Protein AF-A0A5Q2V7S7-F1 (afdb_monomer_lite)

pLDDT: mean 82.9, std 16.87, range [45.28, 97.31]

Foldseek 3Di:
DDDDDLVRVLVVLVVVLVVLVVVLVVDDPPHDPVSNVVSVVSNVVSPCVSVVSVCVVVVVPDDDPPDDPPDD

Organism: Serratia proteamaculans (NCBI:txid28151)

Structure (mmCIF, N/CA/C/O backbone):
data_AF-A0A5Q2V7S7-F1
#
_entry.id   AF-A0A5Q2V7S7-F1
#
loop_
_atom_site.group_PDB
_atom_site.id
_atom_site.type_symbol
_atom_site.label_atom_id
_atom_site.label_alt_id
_atom_site.label_comp_id
_atom_site.label_asym_id
_atom_site.label_entity_id
_atom_site.label_seq_id
_atom_site.pdbx_PDB_ins_code
_atom_site.Cartn_x
_atom_site.Cartn_y
_atom_site.Cartn_z
_atom_site.occupancy
_atom_site.B_iso_or_equiv
_atom_site.auth_seq_id
_atom_site.auth_comp_id
_atom_site.auth_asym_id
_atom_site.auth_atom_id
_atom_site.pdbx_PDB_model_num
ATOM 1 N N . MET A 1 1 ? 5.799 1.319 23.680 1.00 51.28 1 MET A N 1
ATOM 2 C CA . MET A 1 1 ? 4.895 1.928 22.676 1.00 51.28 1 MET A CA 1
ATOM 3 C C . MET A 1 1 ? 3.466 1.788 23.171 1.00 51.28 1 MET A C 1
ATOM 5 O O . MET A 1 1 ? 3.139 0.728 23.687 1.00 51.28 1 MET A O 1
ATOM 9 N N . LYS A 1 2 ? 2.643 2.839 23.079 1.00 68.56 2 LYS A N 1
ATOM 10 C CA . LYS A 1 2 ? 1.203 2.732 23.370 1.00 68.56 2 LYS A CA 1
ATOM 11 C C . LYS A 1 2 ? 0.486 2.120 22.157 1.00 68.56 2 LYS A C 1
ATOM 13 O O . LYS A 1 2 ? 0.909 2.415 21.038 1.00 68.56 2 LYS A O 1
ATOM 18 N N . PRO A 1 3 ? -0.554 1.290 22.357 1.00 72.75 3 PRO A N 1
ATOM 19 C CA . PRO A 1 3 ? -1.353 0.775 21.253 1.00 72.75 3 PRO A CA 1
ATOM 20 C C . PRO A 1 3 ? -2.013 1.946 20.519 1.00 72.75 3 PRO A C 1
ATOM 22 O O . PRO A 1 3 ? -2.558 2.859 21.143 1.00 72.75 3 PRO A O 1
ATOM 25 N N . MET A 1 4 ? -1.898 1.940 19.196 1.00 78.38 4 MET A N 1
ATOM 26 C CA . MET A 1 4 ? -2.489 2.954 18.330 1.00 78.38 4 MET A CA 1
ATOM 27 C C . MET A 1 4 ? -4.007 2.756 18.265 1.00 78.38 4 MET A C 1
ATOM 29 O O . MET A 1 4 ? -4.475 1.618 18.279 1.00 78.38 4 MET A O 1
ATOM 33 N N . GLN A 1 5 ? -4.783 3.844 18.208 1.00 86.12 5 GLN A N 1
ATOM 34 C CA . GLN A 1 5 ? -6.227 3.721 17.999 1.00 86.12 5 GLN A CA 1
ATOM 35 C C . GLN A 1 5 ? -6.494 3.132 16.608 1.00 86.12 5 GLN A C 1
ATOM 37 O O . GLN A 1 5 ? -5.719 3.337 15.671 1.00 86.12 5 GLN A O 1
ATOM 42 N N . LEU A 1 6 ? -7.603 2.407 16.457 1.00 83.19 6 LEU A N 1
ATOM 43 C CA . LEU A 1 6 ? -8.000 1.822 15.169 1.00 83.19 6 LEU A CA 1
ATOM 44 C C . LEU A 1 6 ? -8.136 2.887 14.075 1.00 83.19 6 LEU A C 1
ATOM 46 O O . LEU A 1 6 ? -7.676 2.673 12.959 1.00 83.19 6 LEU A O 1
ATOM 50 N N . ILE A 1 7 ? -8.677 4.057 14.425 1.00 85.25 7 ILE A N 1
ATOM 51 C CA . ILE A 1 7 ? -8.819 5.205 13.519 1.00 85.25 7 ILE A CA 1
ATOM 52 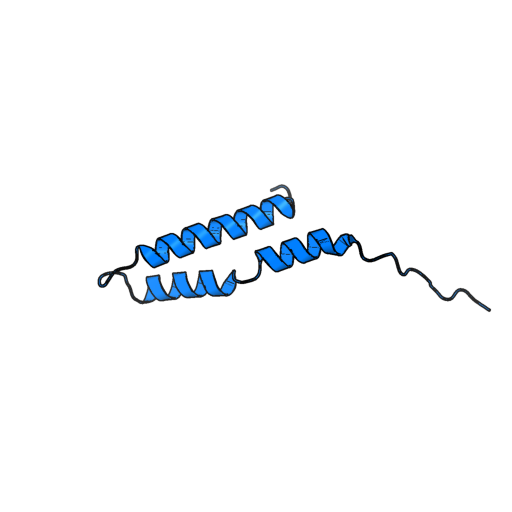C C . ILE A 1 7 ? -7.448 5.724 13.068 1.00 85.25 7 ILE A C 1
ATOM 54 O O . ILE A 1 7 ? -7.209 5.871 11.872 1.00 85.25 7 ILE A O 1
ATOM 58 N N . ASP A 1 8 ? -6.516 5.931 14.002 1.00 87.69 8 ASP A N 1
ATOM 59 C CA . ASP A 1 8 ? -5.146 6.345 13.670 1.00 87.69 8 ASP A CA 1
ATOM 60 C C . ASP A 1 8 ? -4.434 5.301 12.798 1.00 87.69 8 ASP A C 1
ATOM 62 O O . ASP A 1 8 ? -3.687 5.643 11.880 1.00 87.69 8 ASP A O 1
ATOM 66 N N . THR A 1 9 ? -4.686 4.016 13.060 1.00 88.50 9 THR A N 1
ATOM 67 C CA . THR A 1 9 ? -4.131 2.906 12.278 1.00 88.50 9 THR A CA 1
ATOM 68 C C . THR A 1 9 ? -4.674 2.929 10.851 1.00 88.50 9 THR A C 1
ATOM 70 O O . THR A 1 9 ? -3.881 2.868 9.914 1.00 88.50 9 THR A O 1
ATOM 73 N N . GLN A 1 10 ? -5.990 3.097 10.674 1.00 91.56 10 GLN A N 1
ATOM 74 C CA . GLN A 1 10 ? -6.628 3.221 9.360 1.00 91.56 10 GLN A CA 1
ATOM 75 C C . GLN A 1 10 ? -6.017 4.378 8.560 1.00 91.56 10 GLN A C 1
ATOM 77 O O . GLN A 1 10 ? -5.496 4.160 7.467 1.00 91.56 10 GLN A O 1
ATOM 82 N N . CYS A 1 11 ? -5.983 5.580 9.146 1.00 92.31 11 CYS A N 1
A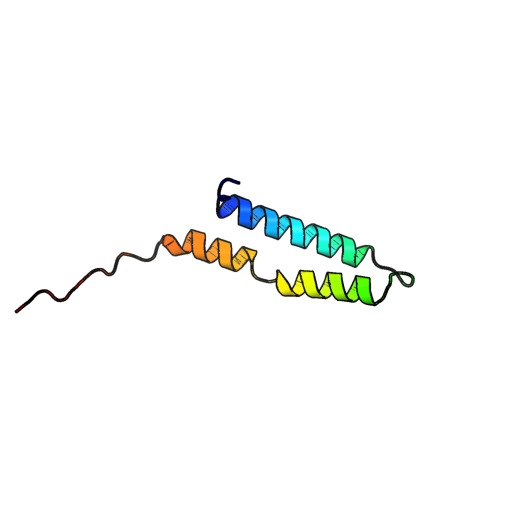TOM 83 C CA . CYS A 1 11 ? -5.447 6.776 8.498 1.00 92.31 11 CYS A CA 1
ATOM 84 C C . CYS A 1 11 ? -3.991 6.598 8.050 1.00 92.31 11 CYS A C 1
ATOM 86 O O . CYS A 1 11 ? -3.595 7.114 7.006 1.00 92.31 11 CYS A O 1
ATOM 88 N N . ARG A 1 12 ? -3.167 5.890 8.833 1.00 93.94 12 ARG A N 1
ATOM 89 C CA . ARG A 1 12 ? -1.764 5.633 8.476 1.00 93.94 12 ARG A CA 1
ATOM 90 C C . ARG A 1 12 ? -1.618 4.630 7.341 1.00 93.94 12 ARG A C 1
ATOM 92 O O . ARG A 1 12 ? -0.710 4.797 6.533 1.00 93.94 12 ARG A O 1
ATOM 99 N N . VAL A 1 13 ? -2.482 3.617 7.271 1.00 94.38 13 VAL A N 1
ATOM 100 C CA . VAL A 1 13 ? -2.490 2.673 6.144 1.00 94.38 13 VAL A CA 1
ATOM 101 C C . VAL A 1 13 ? -2.907 3.392 4.860 1.00 94.38 13 VAL A C 1
ATOM 103 O O . VAL A 1 13 ? -2.210 3.262 3.857 1.00 94.38 13 VAL A O 1
ATOM 106 N N . GLU A 1 14 ? -3.952 4.226 4.910 1.00 94.88 14 GLU A N 1
ATOM 107 C CA . GLU A 1 14 ? -4.392 5.042 3.764 1.00 94.88 14 GLU A CA 1
ATOM 108 C C . GLU A 1 14 ? -3.262 5.966 3.271 1.00 94.88 14 GLU A C 1
ATOM 110 O O . GLU A 1 14 ? -2.955 6.012 2.078 1.00 94.88 14 GLU A O 1
ATOM 115 N N . GLN A 1 15 ? -2.563 6.641 4.191 1.00 95.75 15 GLN A N 1
ATOM 116 C CA . GLN A 1 15 ? -1.399 7.470 3.855 1.00 95.75 15 GLN A CA 1
ATOM 117 C C . GLN A 1 15 ? -0.252 6.659 3.239 1.00 95.75 15 GLN A C 1
ATOM 119 O O . GLN A 1 15 ? 0.338 7.088 2.249 1.00 95.75 15 GLN A O 1
ATOM 124 N N . ALA A 1 16 ? 0.065 5.486 3.796 1.00 96.50 16 ALA A N 1
ATOM 125 C CA . ALA A 1 16 ? 1.123 4.629 3.271 1.00 96.50 16 ALA A CA 1
ATOM 126 C C . ALA A 1 16 ? 0.810 4.160 1.843 1.00 96.50 16 ALA A C 1
ATOM 128 O O . ALA A 1 16 ? 1.680 4.219 0.977 1.00 96.50 16 ALA A O 1
ATOM 129 N N . GLN A 1 17 ? -0.436 3.763 1.571 1.00 95.19 17 GLN A N 1
ATOM 130 C CA . GLN A 1 17 ? -0.865 3.395 0.222 1.00 95.19 17 GLN A CA 1
ATOM 131 C C . GLN A 1 17 ? -0.747 4.563 -0.756 1.00 95.19 17 GLN A C 1
ATOM 133 O O . GLN A 1 17 ? -0.300 4.358 -1.882 1.00 95.19 17 GLN A O 1
ATOM 138 N N . GLN A 1 18 ? -1.090 5.783 -0.336 1.00 96.12 18 GLN A N 1
ATOM 139 C CA . GLN A 1 18 ? -0.943 6.959 -1.190 1.00 96.12 18 GLN A CA 1
ATOM 140 C C . GLN A 1 18 ? 0.525 7.237 -1.534 1.00 96.12 18 GLN A C 1
ATOM 142 O O . GLN A 1 18 ? 0.849 7.492 -2.691 1.00 96.12 18 GLN A O 1
ATOM 147 N N . ILE A 1 19 ? 1.425 7.131 -0.553 1.00 97.19 19 ILE A N 1
ATOM 148 C CA . ILE A 1 19 ? 2.869 7.295 -0.772 1.00 97.19 19 ILE A CA 1
ATOM 149 C C . ILE A 1 19 ? 3.401 6.217 -1.723 1.00 97.19 19 ILE A C 1
ATOM 151 O O . ILE A 1 19 ? 4.154 6.531 -2.640 1.00 97.19 19 ILE A O 1
ATOM 155 N N . LEU A 1 20 ? 2.991 4.958 -1.545 1.00 96.50 20 LEU A N 1
ATOM 156 C CA . LEU A 1 20 ? 3.407 3.861 -2.422 1.00 96.50 20 LEU A CA 1
ATOM 157 C C . LEU A 1 20 ? 2.910 4.049 -3.860 1.00 96.50 20 LEU A C 1
ATOM 159 O O . LEU A 1 20 ? 3.652 3.769 -4.795 1.00 96.50 20 LEU A O 1
ATOM 163 N N . ARG A 1 21 ? 1.687 4.559 -4.051 1.00 94.38 21 ARG A N 1
ATOM 164 C CA . ARG A 1 21 ? 1.156 4.894 -5.383 1.00 94.38 21 ARG A CA 1
ATOM 165 C C . ARG A 1 21 ? 1.975 5.999 -6.049 1.00 94.38 21 ARG A C 1
ATOM 167 O O . ARG A 1 21 ? 2.375 5.824 -7.192 1.00 94.38 21 ARG A O 1
ATOM 174 N N . LEU A 1 22 ? 2.303 7.066 -5.318 1.00 95.94 22 LEU A N 1
ATOM 175 C CA . LEU A 1 22 ? 3.170 8.141 -5.820 1.00 95.94 22 LEU A CA 1
ATOM 176 C C . LEU A 1 22 ? 4.574 7.628 -6.170 1.00 95.94 22 LEU A C 1
ATOM 178 O O . LEU A 1 22 ? 5.153 8.020 -7.180 1.00 95.94 22 LEU A O 1
ATOM 182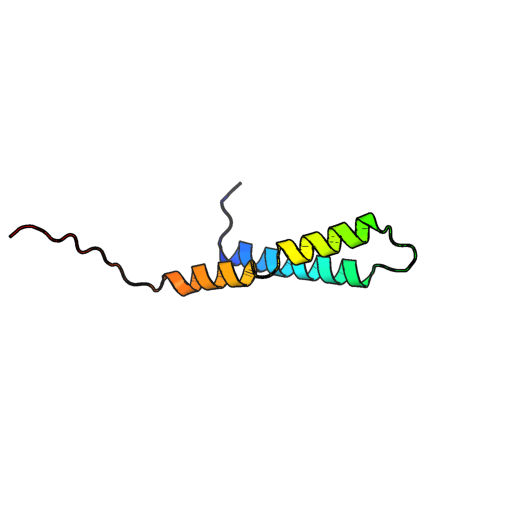 N N . TRP A 1 23 ? 5.124 6.725 -5.355 1.00 95.19 23 TRP A N 1
ATOM 183 C CA . TRP A 1 23 ? 6.407 6.093 -5.651 1.00 95.19 23 TRP A CA 1
ATOM 184 C C . TRP A 1 23 ? 6.318 5.251 -6.929 1.00 95.19 23 TRP A C 1
ATOM 186 O O . TRP A 1 23 ? 7.175 5.374 -7.804 1.00 95.19 23 TRP A O 1
ATOM 196 N N . LEU A 1 24 ? 5.242 4.482 -7.108 1.00 92.81 24 LEU A N 1
ATOM 197 C CA . LEU A 1 24 ? 5.016 3.729 -8.339 1.00 92.81 24 LEU A CA 1
ATOM 198 C C . LEU A 1 24 ? 4.904 4.647 -9.567 1.00 92.81 24 LEU A C 1
ATOM 200 O O . LEU A 1 24 ? 5.486 4.342 -10.603 1.00 92.81 24 LEU A O 1
ATOM 204 N N . GLU A 1 25 ? 4.210 5.780 -9.448 1.00 92.62 25 GLU A N 1
ATOM 205 C CA . GLU A 1 25 ? 4.098 6.793 -10.508 1.00 92.62 25 GLU A CA 1
ATOM 206 C C . GLU A 1 25 ? 5.440 7.466 -10.834 1.00 92.62 25 GLU A C 1
ATOM 208 O O . GLU A 1 25 ? 5.665 7.867 -11.974 1.00 92.62 25 GLU A O 1
ATOM 213 N N . SER A 1 26 ? 6.352 7.566 -9.861 1.00 91.62 26 SER A N 1
ATOM 214 C CA . SER A 1 26 ? 7.706 8.093 -10.076 1.00 91.62 26 SER A CA 1
ATOM 215 C C . SER A 1 26 ? 8.664 7.103 -10.749 1.00 91.62 26 SER A C 1
ATOM 217 O O . SER A 1 26 ? 9.736 7.507 -11.208 1.00 91.62 26 SER A O 1
ATOM 219 N N . CYS A 1 27 ? 8.294 5.818 -10.823 1.00 91.25 27 CYS A N 1
ATOM 220 C CA . CYS A 1 27 ? 9.106 4.807 -11.486 1.00 91.25 27 CYS A CA 1
ATOM 221 C C . CYS A 1 27 ? 9.173 5.089 -12.995 1.00 91.25 27 CYS A C 1
ATOM 223 O O . CYS A 1 27 ? 8.152 5.304 -13.646 1.00 91.25 27 CYS A O 1
ATOM 225 N N . ASN A 1 28 ? 10.370 5.032 -13.570 1.00 90.94 28 ASN A N 1
ATOM 226 C CA . ASN A 1 28 ? 10.614 5.231 -14.998 1.00 90.94 28 ASN A CA 1
ATOM 227 C C . ASN A 1 28 ? 11.396 4.048 -15.595 1.00 90.94 28 ASN A C 1
ATOM 229 O O . ASN A 1 28 ? 11.580 3.016 -14.946 1.00 90.94 28 ASN A O 1
ATOM 233 N N . ASP A 1 29 ? 11.842 4.188 -16.844 1.00 87.88 29 ASP A N 1
ATOM 234 C CA . ASP A 1 29 ? 12.552 3.133 -17.579 1.00 87.88 29 ASP A CA 1
ATOM 235 C C . ASP A 1 29 ? 13.910 2.752 -16.961 1.00 87.88 29 ASP A C 1
ATOM 237 O O . ASP A 1 29 ? 14.417 1.665 -17.222 1.00 87.88 29 ASP A O 1
ATOM 241 N N . ASN A 1 30 ? 14.480 3.614 -16.112 1.00 91.50 30 ASN A N 1
ATOM 242 C CA . ASN A 1 30 ? 15.720 3.353 -15.378 1.00 91.50 30 ASN A CA 1
ATOM 243 C C . ASN A 1 30 ? 15.479 2.814 -13.961 1.00 91.50 30 ASN A C 1
ATOM 245 O O . ASN A 1 30 ? 16.443 2.498 -13.264 1.00 91.50 30 ASN A O 1
ATOM 249 N N . THR A 1 31 ? 14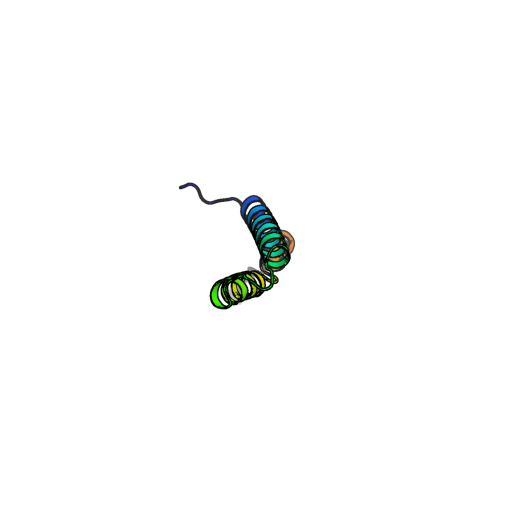.228 2.757 -13.497 1.00 90.44 31 THR A N 1
ATOM 250 C CA . THR A 1 31 ? 13.926 2.227 -12.167 1.00 90.44 31 THR A CA 1
ATOM 251 C C . THR A 1 31 ? 14.135 0.722 -12.154 1.00 90.44 31 THR A C 1
ATOM 253 O O . THR A 1 31 ? 13.661 0.007 -13.039 1.00 90.44 31 THR A O 1
ATOM 256 N N . ASP A 1 32 ? 14.826 0.246 -11.121 1.00 93.69 32 ASP A N 1
ATOM 257 C CA . ASP A 1 32 ? 15.127 -1.164 -10.954 1.00 93.69 32 ASP A CA 1
ATOM 258 C C . ASP A 1 32 ? 13.840 -2.015 -10.942 1.00 93.69 32 ASP A C 1
ATOM 260 O O . ASP A 1 32 ? 12.823 -1.677 -10.324 1.00 93.69 32 ASP A O 1
ATOM 264 N N . GLN A 1 33 ? 13.869 -3.139 -11.661 1.00 93.12 33 GLN A N 1
ATOM 265 C CA . GLN A 1 33 ? 12.703 -4.012 -11.798 1.00 93.12 33 GLN A CA 1
ATOM 266 C C . GLN A 1 33 ? 12.286 -4.613 -10.449 1.00 93.12 33 GLN A C 1
ATOM 268 O O . GLN A 1 33 ? 11.092 -4.834 -10.218 1.00 93.12 33 GLN A O 1
ATOM 273 N N . VAL A 1 34 ? 13.242 -4.879 -9.554 1.00 94.44 34 VAL A N 1
ATOM 274 C CA . VAL A 1 34 ? 12.960 -5.370 -8.205 1.00 94.44 34 VAL A CA 1
ATOM 275 C C . VAL A 1 34 ? 12.275 -4.273 -7.397 1.00 94.44 34 VAL A C 1
ATOM 277 O O . VAL A 1 34 ? 11.252 -4.558 -6.781 1.00 94.44 34 VAL A O 1
ATOM 280 N N . GLU A 1 35 ? 12.747 -3.026 -7.466 1.00 93.69 35 GLU A N 1
ATOM 281 C CA . GLU A 1 35 ? 12.100 -1.876 -6.812 1.00 93.69 35 GLU A CA 1
ATOM 282 C C . GLU A 1 35 ? 10.632 -1.732 -7.242 1.00 93.69 35 GLU A C 1
ATOM 284 O O . GLU A 1 35 ? 9.733 -1.757 -6.397 1.00 93.69 35 GLU A O 1
ATOM 289 N N . ARG A 1 36 ? 10.360 -1.703 -8.555 1.00 92.88 36 ARG A N 1
ATOM 290 C CA . ARG A 1 36 ? 8.983 -1.643 -9.091 1.00 92.88 36 ARG A CA 1
ATOM 291 C C . ARG A 1 36 ? 8.126 -2.805 -8.594 1.00 92.88 36 ARG A C 1
ATOM 293 O O . ARG A 1 36 ? 6.969 -2.618 -8.221 1.00 92.88 36 ARG A O 1
ATOM 300 N N . THR A 1 37 ? 8.697 -4.008 -8.572 1.00 95.38 37 THR A N 1
ATOM 301 C CA . THR A 1 37 ? 8.003 -5.219 -8.115 1.00 95.38 37 THR A CA 1
ATOM 302 C C . THR A 1 37 ? 7.672 -5.139 -6.626 1.00 95.38 37 THR A C 1
ATOM 304 O O . THR A 1 37 ? 6.555 -5.475 -6.234 1.00 95.38 37 THR A O 1
ATOM 307 N N . MET A 1 38 ? 8.601 -4.657 -5.797 1.00 96.25 38 MET A N 1
ATOM 308 C CA . MET A 1 38 ? 8.387 -4.489 -4.360 1.00 96.25 38 MET A CA 1
ATOM 309 C C . MET A 1 38 ? 7.290 -3.463 -4.071 1.00 96.25 38 MET A C 1
ATOM 311 O O . MET A 1 38 ? 6.392 -3.753 -3.283 1.00 96.25 38 MET A O 1
ATOM 315 N N . VAL A 1 39 ? 7.302 -2.307 -4.743 1.00 95.62 39 VAL A N 1
ATOM 316 C CA . VAL A 1 39 ? 6.265 -1.277 -4.566 1.00 95.62 39 VAL A CA 1
ATOM 317 C C . VAL A 1 39 ? 4.886 -1.818 -4.958 1.00 95.62 39 VAL A C 1
ATOM 319 O O . VAL A 1 39 ? 3.938 -1.705 -4.178 1.00 95.62 39 VAL A O 1
ATOM 322 N N . CYS A 1 40 ? 4.769 -2.488 -6.109 1.00 94.31 40 CYS A N 1
ATOM 323 C CA . CYS A 1 40 ? 3.521 -3.136 -6.530 1.00 94.31 40 CYS A CA 1
ATOM 324 C C . CYS A 1 40 ? 3.042 -4.202 -5.532 1.00 94.31 40 CYS A C 1
ATOM 326 O O . CYS A 1 40 ? 1.849 -4.271 -5.218 1.00 94.31 40 CYS A O 1
ATOM 328 N N . ALA A 1 41 ? 3.959 -5.024 -5.013 1.00 97.31 41 ALA A N 1
ATOM 329 C CA . ALA A 1 41 ? 3.638 -6.040 -4.017 1.00 97.31 41 ALA A CA 1
ATOM 330 C C . ALA A 1 41 ? 3.120 -5.403 -2.719 1.00 97.31 41 ALA A C 1
ATOM 332 O O . ALA A 1 41 ? 2.104 -5.846 -2.190 1.00 97.31 41 ALA A O 1
ATOM 333 N N . MET A 1 42 ? 3.751 -4.328 -2.239 1.00 96.88 42 MET A N 1
ATOM 334 C CA . MET A 1 42 ? 3.297 -3.599 -1.050 1.00 96.88 42 MET A CA 1
ATOM 335 C C . MET A 1 42 ? 1.913 -2.974 -1.247 1.00 96.88 42 MET A C 1
ATOM 337 O O . MET A 1 42 ? 1.076 -3.076 -0.356 1.00 96.88 42 MET A O 1
ATOM 341 N N . ILE A 1 43 ? 1.642 -2.372 -2.411 1.00 95.56 43 ILE A N 1
ATOM 342 C CA . ILE A 1 43 ? 0.309 -1.836 -2.734 1.00 95.56 43 ILE A CA 1
ATOM 343 C C . ILE A 1 43 ? -0.739 -2.950 -2.677 1.00 95.56 43 ILE A C 1
ATOM 345 O O . ILE A 1 43 ? -1.773 -2.773 -2.041 1.00 95.56 43 ILE A O 1
ATOM 349 N N . THR A 1 44 ? -0.442 -4.100 -3.288 1.00 95.75 44 THR A N 1
ATOM 350 C CA . THR A 1 44 ? -1.342 -5.262 -3.325 1.00 95.75 44 THR A CA 1
ATOM 351 C C . THR A 1 44 ? -1.599 -5.830 -1.929 1.00 95.75 44 THR A C 1
ATOM 353 O O . THR A 1 44 ? -2.732 -6.154 -1.597 1.00 95.75 44 THR A O 1
ATOM 356 N N . LEU A 1 45 ? -0.569 -5.924 -1.083 1.00 96.69 45 LEU A N 1
ATOM 357 C CA . LEU A 1 45 ? -0.703 -6.421 0.292 1.00 96.69 45 LEU A CA 1
ATOM 358 C C . LEU A 1 45 ? -1.549 -5.505 1.184 1.00 96.69 45 LEU A C 1
ATOM 360 O O . LEU A 1 45 ? -2.158 -5.977 2.140 1.00 96.69 45 LEU A O 1
ATOM 364 N N . LEU A 1 46 ? -1.552 -4.200 0.906 1.00 95.81 46 LEU A N 1
ATOM 365 C CA . LEU A 1 46 ? -2.323 -3.218 1.668 1.00 95.81 46 LEU A CA 1
ATOM 366 C C . LEU A 1 46 ? -3.740 -3.011 1.116 1.00 95.81 46 LEU A C 1
ATOM 368 O O . LEU A 1 46 ? -4.547 -2.338 1.760 1.00 95.81 46 LEU A O 1
ATOM 372 N N . ASP A 1 47 ? -4.049 -3.557 -0.060 1.00 94.56 47 ASP A N 1
ATOM 373 C CA . ASP A 1 47 ? -5.358 -3.425 -0.693 1.00 94.56 47 ASP A CA 1
ATOM 374 C C . ASP A 1 47 ? -6.466 -4.011 0.202 1.00 94.56 47 ASP A C 1
ATOM 376 O O . ASP A 1 47 ? -6.352 -5.121 0.722 1.00 94.56 47 ASP A O 1
ATOM 380 N N . GLY A 1 48 ? -7.517 -3.228 0.458 1.00 91.62 48 GLY A N 1
ATOM 381 C CA . GLY A 1 48 ? -8.637 -3.619 1.323 1.00 91.62 48 GLY A CA 1
ATOM 382 C C . GLY A 1 48 ? -8.362 -3.614 2.836 1.00 91.62 48 GLY A C 1
ATOM 383 O O . GLY A 1 48 ? -9.278 -3.877 3.626 1.00 91.62 48 GLY A O 1
ATOM 384 N N . VAL A 1 49 ? -7.137 -3.308 3.284 1.00 93.69 49 VAL A N 1
ATOM 385 C CA . VAL A 1 49 ? -6.816 -3.198 4.719 1.00 93.69 49 VAL A CA 1
ATOM 386 C C . VAL A 1 49 ? -7.558 -2.025 5.384 1.00 93.69 49 VAL A C 1
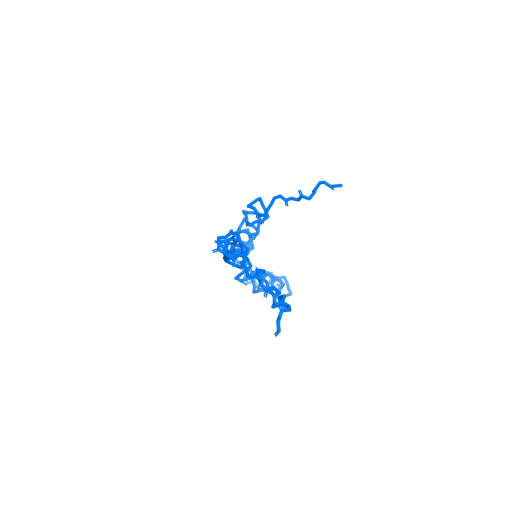ATOM 388 O O . VAL A 1 49 ? -8.187 -2.259 6.423 1.00 93.69 49 VAL A O 1
ATOM 391 N N . PRO A 1 50 ? -7.568 -0.789 4.835 1.00 91.44 50 PRO A N 1
ATOM 392 C CA . PRO A 1 50 ? -8.346 0.312 5.411 1.00 91.44 50 PRO A CA 1
ATOM 393 C C . PRO A 1 50 ? -9.841 0.007 5.516 1.00 91.44 50 PRO A C 1
ATOM 395 O O . PRO A 1 50 ? -10.467 0.292 6.538 1.00 91.44 50 PRO A O 1
ATOM 398 N N . GLU A 1 51 ? -10.415 -0.611 4.485 1.00 89.94 51 GLU A N 1
ATOM 399 C CA . GLU A 1 51 ? -11.822 -1.002 4.417 1.00 89.94 51 GLU A CA 1
ATOM 400 C C . GLU A 1 51 ? -12.157 -2.056 5.472 1.00 89.94 51 GLU A C 1
ATOM 402 O O . GLU A 1 51 ? -13.201 -1.970 6.125 1.00 89.94 51 GLU A O 1
ATOM 407 N N . SER A 1 52 ? -11.257 -3.016 5.695 1.00 89.50 52 SER A N 1
ATOM 408 C CA . SER A 1 52 ? -11.397 -4.024 6.750 1.00 89.50 52 SER A CA 1
ATOM 409 C C . SER A 1 52 ? -11.387 -3.385 8.141 1.00 89.50 52 SER A C 1
ATOM 411 O O . SER A 1 52 ? -12.236 -3.705 8.977 1.00 89.50 52 SER A O 1
ATOM 413 N N . ILE A 1 53 ? -10.488 -2.423 8.381 1.00 89.44 53 ILE A N 1
ATOM 414 C CA . ILE A 1 53 ? -10.432 -1.670 9.644 1.00 89.44 53 ILE A CA 1
ATOM 415 C C . ILE A 1 53 ? -11.711 -0.845 9.841 1.00 89.44 53 ILE A C 1
ATOM 417 O O . ILE A 1 53 ? -12.306 -0.878 10.921 1.00 89.44 53 ILE A O 1
ATOM 421 N N . ARG A 1 54 ? -12.179 -0.150 8.797 1.00 86.19 54 ARG A N 1
ATOM 422 C CA . ARG A 1 54 ? -13.422 0.636 8.825 1.00 86.19 54 ARG A CA 1
ATOM 423 C C . ARG A 1 54 ? -14.639 -0.245 9.095 1.00 86.19 54 ARG A C 1
ATOM 425 O O . ARG A 1 54 ? -15.499 0.124 9.890 1.00 86.19 54 ARG A O 1
ATOM 432 N N . THR A 1 55 ? -14.698 -1.422 8.478 1.00 86.12 55 THR A N 1
ATOM 433 C CA . THR A 1 55 ? -15.770 -2.404 8.688 1.00 86.12 55 THR A CA 1
ATOM 434 C C . THR A 1 55 ? -15.763 -2.930 10.117 1.00 86.12 55 THR A C 1
ATOM 436 O O . THR A 1 55 ? -16.823 -3.019 10.725 1.00 86.12 55 THR A O 1
ATOM 439 N N . PHE A 1 56 ? -14.594 -3.214 10.695 1.00 84.00 56 PHE A N 1
ATOM 440 C CA . PHE A 1 56 ? -14.483 -3.609 12.101 1.00 84.00 56 PHE A CA 1
ATOM 441 C C . PHE A 1 56 ? -14.930 -2.487 13.049 1.00 84.00 56 PHE A C 1
ATOM 443 O O . PHE A 1 56 ? -15.695 -2.726 13.983 1.00 84.00 56 PHE A O 1
ATOM 450 N N . ASN A 1 57 ? -14.504 -1.249 12.781 1.00 79.69 57 ASN A N 1
ATOM 451 C CA . ASN A 1 57 ? -14.894 -0.086 13.573 1.00 79.69 57 ASN A CA 1
ATOM 452 C C . ASN A 1 57 ? -16.415 0.148 13.526 1.00 79.69 57 ASN A C 1
ATOM 454 O O . ASN A 1 57 ? -17.053 0.291 14.566 1.00 79.69 57 ASN A O 1
ATOM 458 N N . ASN A 1 58 ? -17.015 0.101 12.333 1.00 74.31 58 ASN A N 1
ATOM 459 C CA . ASN A 1 58 ? -18.450 0.322 12.128 1.00 74.31 58 ASN A CA 1
ATOM 460 C C . ASN A 1 58 ? -19.305 -0.895 12.551 1.00 74.31 58 ASN A C 1
ATOM 462 O O . ASN A 1 58 ? -20.455 -0.747 12.965 1.00 74.31 58 ASN A O 1
ATOM 466 N N . GLY A 1 59 ? -18.733 -2.100 12.470 1.00 59.28 59 GLY A N 1
ATOM 467 C CA . GLY A 1 59 ? -19.338 -3.395 12.792 1.00 59.28 59 GLY A CA 1
ATOM 468 C C . GLY A 1 59 ? -19.349 -3.747 14.281 1.00 59.28 59 GLY A C 1
ATOM 469 O O . GLY A 1 59 ? -19.933 -4.756 14.663 1.00 59.28 59 GLY A O 1
ATOM 470 N N . SER A 1 60 ? -18.813 -2.886 15.150 1.00 54.28 60 SER A N 1
ATOM 471 C CA . SER A 1 60 ? -19.039 -2.967 16.602 1.00 54.28 60 SER A CA 1
ATOM 472 C C . SER A 1 60 ? -20.505 -2.697 17.013 1.00 54.28 60 SER A C 1
ATOM 474 O O . SER A 1 60 ? -20.857 -2.804 18.185 1.00 54.28 60 SER A O 1
ATOM 476 N N . SER A 1 61 ? -21.390 -2.462 16.034 1.00 48.19 61 SER A N 1
ATOM 477 C CA . SER A 1 61 ? -22.852 -2.435 16.174 1.00 48.19 61 SER A CA 1
ATOM 478 C C . SER A 1 61 ? -23.528 -3.801 15.938 1.00 48.19 61 SER A C 1
ATOM 480 O O . SER A 1 61 ? -24.680 -3.835 15.510 1.00 48.19 61 SER A O 1
ATOM 482 N N . ILE A 1 62 ? -22.859 -4.937 16.178 1.00 49.75 62 ILE A N 1
ATOM 483 C CA . ILE A 1 62 ? -23.553 -6.238 16.243 1.00 49.75 62 ILE A CA 1
ATOM 484 C C . ILE A 1 62 ? -23.989 -6.487 17.699 1.00 49.75 62 ILE A C 1
ATOM 486 O O . ILE A 1 62 ? -23.141 -6.534 18.594 1.00 49.75 62 ILE A O 1
ATOM 490 N N . PRO A 1 63 ? -25.300 -6.637 17.974 1.00 45.91 63 PRO A N 1
ATOM 491 C CA . PRO A 1 63 ? -25.813 -6.793 19.325 1.00 45.91 63 PRO A CA 1
ATOM 492 C C . PRO A 1 63 ? -25.412 -8.135 19.945 1.00 45.91 63 PRO A C 1
ATOM 494 O O . PRO A 1 63 ? -25.504 -9.202 19.342 1.00 45.91 63 PRO A O 1
ATOM 497 N N . ARG A 1 64 ? -25.019 -8.026 21.213 1.00 51.62 64 ARG A N 1
ATOM 498 C CA . ARG A 1 64 ? -24.836 -9.053 22.242 1.00 51.62 64 ARG A CA 1
ATOM 499 C C . ARG A 1 64 ? -25.823 -10.228 22.084 1.00 51.62 64 ARG A C 1
ATOM 501 O O . ARG A 1 64 ? -26.955 -10.139 22.544 1.00 51.62 64 ARG A O 1
ATOM 508 N N . TRP A 1 65 ? -25.384 -11.358 21.529 1.00 48.47 65 TRP A N 1
ATOM 509 C CA . TRP A 1 65 ? -26.036 -12.653 21.768 1.00 48.47 65 TRP A CA 1
ATOM 510 C C . TRP A 1 65 ? -25.238 -13.438 22.803 1.00 48.47 65 TRP A C 1
ATOM 512 O O . TRP A 1 65 ? -24.564 -14.422 22.527 1.00 48.47 65 TRP A O 1
ATOM 522 N N . GLY A 1 66 ? -25.327 -12.938 24.034 1.00 53.16 66 GLY A N 1
ATOM 523 C CA . GLY A 1 66 ? -25.372 -13.802 25.198 1.00 53.16 66 GLY A CA 1
ATOM 524 C C . GLY A 1 66 ? -26.833 -14.169 25.429 1.00 53.16 66 GLY A C 1
ATOM 525 O O . GLY A 1 66 ? -27.597 -13.352 25.935 1.00 53.16 66 GLY A O 1
ATOM 526 N N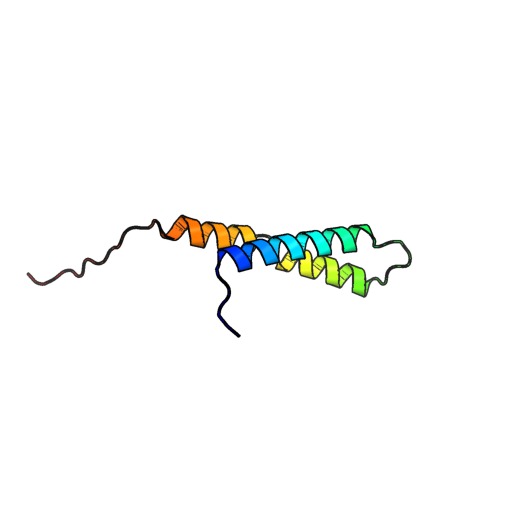 . LYS A 1 67 ? -27.210 -15.381 25.035 1.00 45.28 67 LYS A N 1
ATOM 527 C CA . LYS A 1 67 ? -28.204 -16.175 25.752 1.00 45.28 67 LYS A CA 1
ATOM 528 C C . LYS A 1 67 ? -27.646 -17.587 25.829 1.00 45.28 67 LYS A C 1
ATOM 530 O O . LYS A 1 67 ? -27.726 -18.347 24.870 1.00 45.28 67 LYS A O 1
ATOM 535 N N . THR A 1 68 ? -27.007 -17.887 26.953 1.00 56.00 68 THR A N 1
ATOM 536 C CA . THR A 1 68 ? -26.999 -19.245 27.489 1.00 56.00 68 THR A CA 1
ATOM 537 C C . THR A 1 68 ? -28.456 -19.703 27.581 1.00 56.00 68 THR A C 1
ATOM 539 O O . THR A 1 68 ? -29.294 -18.928 28.048 1.00 56.00 68 THR A O 1
ATOM 542 N N . PRO A 1 69 ? -28.815 -20.903 27.106 1.00 57.09 69 PRO A N 1
ATOM 543 C CA . PRO A 1 69 ? -30.003 -21.556 27.614 1.00 57.09 69 PRO A CA 1
ATOM 544 C C . PRO A 1 69 ? -29.671 -21.995 29.042 1.00 57.09 69 PRO A C 1
ATOM 546 O O . PRO A 1 69 ? -28.979 -22.991 29.246 1.00 57.09 69 PRO A O 1
ATOM 549 N N . ASP A 1 70 ? -30.078 -21.178 30.010 1.00 59.66 70 ASP A N 1
ATOM 550 C CA . ASP A 1 70 ? -30.301 -21.632 31.376 1.00 59.66 70 ASP A CA 1
ATOM 551 C C . ASP A 1 70 ? -31.445 -22.661 31.360 1.00 59.66 70 ASP A C 1
ATOM 553 O O . ASP A 1 70 ? -32.477 -22.432 30.728 1.00 59.66 70 ASP A O 1
ATOM 557 N N . GLU A 1 71 ? -31.168 -23.799 31.998 1.00 53.31 71 GLU A N 1
ATOM 558 C CA . GLU A 1 71 ? -32.084 -24.732 32.669 1.00 53.31 71 GLU A CA 1
ATOM 559 C C . GLU A 1 71 ? -33.598 -24.491 32.509 1.00 53.31 71 GLU A C 1
ATOM 561 O O . GLU A 1 71 ? -34.145 -23.557 33.094 1.00 53.31 71 GLU A O 1
ATOM 566 N N . GLU A 1 72 ? -34.276 -25.426 31.829 1.00 48.16 72 GLU A N 1
ATOM 567 C CA . GLU A 1 72 ? -35.436 -26.171 32.364 1.00 48.16 72 GLU A CA 1
ATOM 568 C C . GLU A 1 72 ? -35.577 -27.531 31.656 1.00 48.16 72 GLU A C 1
ATOM 570 O O . GLU A 1 72 ? -35.450 -27.572 30.407 1.00 48.16 72 GLU A O 1
#

Secondary structure (DSSP, 8-state):
-PPPPHHHHHHHHHHHHHHHHHHHHH--TTS-HHHHHHHHHHHHHHTTHHHHHHHHHHGGGS----------

Sequence (72 aa):
MKPMQLIDTQCRVEQAQQILRLWLESCNDNTDQVERTMVCAMITLLDGVPESIRTFNNGSSIPRWGKTPDEE

Radius of gyration: 19.89 Å; chains: 1; bounding box: 51×34×50 Å